Protein AF-A0A4Y2PYP2-F1 (afdb_monomer_lite)

Organism: Araneus ventricosus (NCBI:txid182803)

Sequence (132 aa):
ENVGSQVVDGVLEDIRFGLEINHPKYNQRRIAMVRYLGELYNYRMVESTVIFRVLYMFILYGVNYDGTYSELDPPDSLFRIRLVTTLLDACGQYFNSGSSKRKLDYFLIFFQVRLGHTYVLYDETITNIWCN

Secondary structure (DSSP, 8-state):
--HHHHHHHHHHHHHHHHHHH--GGGHHHHHHHHHHHHHHHHTTSS-HHHHHHHHHHHHHTT--TTSPPBTTB-TT-THHHHHHHHHHHHHGGG-SSHHHHHHHHHHHHHHHHHHHHHHTTS-TTTHHHH--

Radius of gyration: 15.08 Å; chains: 1; bounding box: 36×40×34 Å

pLDDT: mean 83.86, std 17.18, range [30.83, 98.44]

Foldseek 3Di:
DPVLVVVLVVLVVVLLVCLVVVDPVCLVVNLVSLLVNLVCVVVVSDDLVVLLVSLVCLLPPQDDPVLDDGPSHHLPDCSSVSSNVSSCVSHVVVQPDDPSVVSVVVSVVVVVVSCCSSPVPDDDPVVVVPPD

InterPro domains:
  IPR003890 MIF4G-like, type 3 [PF02854] (2-112)
  IPR016024 Armadillo-type fold [SSF48371] (3-115)
  IPR039762 Nonsense-mediated mRNA decay protein Nmd2/UPF2 [PTHR12839] (2-112)

Structure (mmCIF, N/CA/C/O backbone):
data_AF-A0A4Y2PYP2-F1
#
_entry.id   AF-A0A4Y2PYP2-F1
#
loop_
_atom_site.group_PDB
_atom_site.id
_atom_site.type_symbol
_atom_site.label_atom_id
_atom_site.label_alt_id
_atom_site.label_comp_id
_atom_site.label_asym_id
_atom_site.label_entity_id
_atom_site.label_seq_id
_atom_site.pdbx_PDB_ins_code
_atom_site.Cartn_x
_atom_site.Cartn_y
_atom_site.Cartn_z
_atom_site.occupancy
_atom_site.B_iso_or_equiv
_atom_site.auth_seq_id
_atom_site.auth_comp_id
_atom_site.auth_asym_id
_atom_site.auth_atom_id
_atom_site.pdbx_PDB_model_num
ATOM 1 N N . GLU A 1 1 ? -9.651 -22.267 16.701 1.00 50.69 1 GLU A N 1
ATOM 2 C CA . GLU A 1 1 ? -8.927 -21.972 15.445 1.00 50.69 1 GLU A CA 1
ATOM 3 C C . GLU A 1 1 ? -8.931 -20.472 15.196 1.00 50.69 1 GLU A C 1
ATOM 5 O O . GLU A 1 1 ? -9.998 -19.873 15.233 1.00 50.69 1 GLU A O 1
ATOM 10 N N . ASN A 1 2 ? -7.761 -19.860 14.993 1.00 77.38 2 ASN A N 1
ATOM 11 C CA . ASN A 1 2 ? -7.635 -18.427 14.692 1.00 77.38 2 ASN A CA 1
ATOM 12 C C . ASN A 1 2 ? -7.745 -18.189 13.178 1.00 77.38 2 ASN A C 1
ATOM 14 O O . ASN A 1 2 ? -6.774 -17.837 12.514 1.00 77.38 2 ASN A O 1
ATOM 18 N N . VAL A 1 3 ? -8.948 -18.381 12.633 1.00 85.88 3 VAL A N 1
ATOM 19 C CA . VAL A 1 3 ? -9.227 -18.209 11.194 1.00 85.88 3 VAL A CA 1
ATOM 20 C C . VAL A 1 3 ? -8.830 -16.805 10.710 1.00 85.88 3 VAL A C 1
ATOM 22 O O . VAL A 1 3 ? -8.284 -16.652 9.623 1.00 85.88 3 VAL A O 1
ATOM 25 N N . GLY A 1 4 ? -9.034 -15.774 11.540 1.00 86.00 4 GLY A N 1
ATOM 26 C CA . GLY A 1 4 ? -8.711 -14.388 11.191 1.00 86.00 4 GLY A CA 1
ATOM 27 C C . GLY A 1 4 ? -7.223 -14.134 10.936 1.00 86.00 4 GLY A C 1
ATOM 28 O O . GLY A 1 4 ? -6.886 -13.480 9.953 1.00 86.00 4 GLY A O 1
ATOM 29 N N . SER A 1 5 ? -6.328 -14.675 11.770 1.00 89.19 5 SER A N 1
ATOM 30 C CA . SER A 1 5 ? -4.884 -14.489 11.566 1.00 89.19 5 SER A CA 1
ATOM 31 C C . SER A 1 5 ? -4.395 -15.247 10.334 1.00 89.19 5 SER A C 1
ATOM 33 O O . SER A 1 5 ? -3.632 -14.697 9.551 1.00 89.19 5 SER A O 1
ATOM 35 N N . GLN A 1 6 ? -4.910 -16.459 10.103 1.00 93.69 6 GLN A N 1
ATOM 36 C CA . GLN A 1 6 ? -4.563 -17.266 8.928 1.00 93.69 6 GLN A CA 1
ATOM 37 C C . GLN A 1 6 ? -4.947 -16.576 7.614 1.00 93.69 6 GLN A C 1
ATOM 39 O O . GLN A 1 6 ? -4.187 -16.620 6.651 1.00 93.69 6 GLN A O 1
ATOM 44 N N . VAL A 1 7 ? -6.107 -15.910 7.573 1.00 94.75 7 VAL A N 1
ATOM 45 C CA . VAL A 1 7 ? -6.530 -15.138 6.395 1.00 94.75 7 VAL A CA 1
ATOM 46 C C . VAL A 1 7 ? -5.599 -13.951 6.155 1.00 94.75 7 VAL A C 1
ATOM 48 O O . VAL A 1 7 ? -5.180 -13.733 5.021 1.00 94.75 7 VAL A O 1
ATOM 51 N N . VAL A 1 8 ? -5.250 -13.195 7.202 1.00 95.81 8 VAL A N 1
ATOM 52 C CA . VAL A 1 8 ? -4.327 -12.054 7.082 1.00 95.81 8 VAL A CA 1
ATOM 53 C C . VAL A 1 8 ? -2.960 -12.511 6.574 1.00 95.81 8 VAL A C 1
ATOM 55 O O . VAL A 1 8 ? -2.437 -11.916 5.631 1.00 95.81 8 VAL A O 1
ATOM 58 N N . ASP A 1 9 ? -2.408 -13.574 7.158 1.00 95.81 9 ASP A N 1
ATOM 59 C CA . ASP A 1 9 ? -1.110 -14.119 6.760 1.00 95.81 9 ASP A CA 1
ATOM 60 C C . ASP A 1 9 ? -1.131 -14.585 5.298 1.00 95.81 9 ASP A C 1
ATOM 62 O O . ASP A 1 9 ? -0.257 -14.197 4.522 1.00 95.81 9 ASP A O 1
ATOM 66 N N . GLY A 1 10 ? -2.182 -15.304 4.887 1.00 97.00 10 GLY A N 1
ATOM 67 C CA . GLY A 1 10 ? -2.349 -15.756 3.505 1.00 97.00 10 GLY A CA 1
ATOM 68 C C . GLY A 1 10 ? -2.462 -14.608 2.498 1.00 97.00 10 GLY A C 1
ATOM 69 O O . GLY A 1 10 ? -1.858 -14.664 1.430 1.00 97.00 10 GLY A O 1
ATOM 70 N N . VAL A 1 11 ? -3.175 -13.525 2.832 1.00 97.38 11 VAL A N 1
ATOM 71 C CA . VAL A 1 11 ? -3.261 -12.335 1.962 1.00 97.38 11 VAL A CA 1
ATOM 72 C C . VAL A 1 11 ? -1.900 -11.655 1.819 1.00 97.38 11 VAL A C 1
ATOM 74 O O . VAL A 1 11 ? -1.518 -11.260 0.716 1.00 97.38 11 VAL A O 1
ATOM 77 N N . LEU A 1 12 ? -1.153 -11.507 2.915 1.00 97.38 12 LEU A N 1
ATOM 78 C CA . LEU A 1 12 ? 0.176 -10.893 2.882 1.00 97.38 12 LEU A CA 1
ATOM 79 C C . LEU A 1 12 ? 1.177 -11.736 2.080 1.00 97.38 12 LEU A C 1
ATOM 81 O O . LEU A 1 12 ? 1.991 -11.173 1.342 1.00 97.38 12 LEU A O 1
ATOM 85 N N . GLU A 1 13 ? 1.094 -13.061 2.194 1.00 96.88 13 GLU A N 1
ATOM 86 C CA . GLU A 1 13 ? 1.893 -14.001 1.409 1.00 96.88 13 GLU A CA 1
ATOM 87 C C . GLU A 1 13 ? 1.553 -13.918 -0.085 1.00 96.88 13 GLU A C 1
ATOM 89 O O . GLU A 1 13 ? 2.455 -13.714 -0.899 1.00 96.88 13 GLU A O 1
ATOM 94 N N . ASP A 1 14 ? 0.266 -13.942 -0.449 1.00 96.50 14 ASP A N 1
ATOM 95 C CA . ASP A 1 14 ? -0.198 -13.807 -1.838 1.00 96.50 14 ASP A CA 1
ATOM 96 C C . ASP A 1 14 ? 0.261 -12.484 -2.473 1.00 96.50 14 ASP A C 1
ATOM 98 O O . ASP A 1 14 ? 0.637 -12.437 -3.650 1.00 96.50 14 ASP A O 1
ATOM 102 N N . ILE A 1 15 ? 0.262 -11.390 -1.703 1.00 97.06 15 ILE A N 1
ATOM 103 C CA . ILE A 1 15 ? 0.770 -10.094 -2.165 1.00 97.06 15 ILE A CA 1
ATOM 104 C C . ILE A 1 15 ? 2.275 -10.176 -2.443 1.00 97.06 15 ILE A C 1
ATOM 106 O O . ILE A 1 15 ? 2.721 -9.712 -3.497 1.00 97.06 15 ILE A O 1
ATOM 110 N N . ARG A 1 16 ? 3.059 -10.763 -1.530 1.00 95.19 16 ARG A N 1
ATOM 111 C CA . ARG A 1 16 ? 4.515 -10.903 -1.689 1.00 95.19 16 ARG A CA 1
ATOM 112 C C . ARG A 1 16 ? 4.856 -11.780 -2.891 1.00 95.19 16 ARG A C 1
ATOM 114 O O . ARG A 1 16 ? 5.629 -11.363 -3.750 1.00 95.19 16 ARG A O 1
ATOM 121 N N . PHE A 1 17 ? 4.199 -12.928 -3.007 1.00 93.75 17 PHE A N 1
ATOM 122 C CA . PHE A 1 17 ? 4.349 -13.844 -4.132 1.00 93.75 17 PHE A CA 1
ATOM 123 C C . PHE A 1 17 ? 3.935 -13.199 -5.465 1.00 93.75 17 PHE A C 1
ATOM 125 O O . PHE A 1 17 ? 4.580 -13.371 -6.501 1.00 93.75 17 PHE A O 1
ATOM 132 N N . GLY A 1 18 ? 2.894 -12.363 -5.447 1.00 92.44 18 GLY A N 1
ATOM 133 C CA . GLY A 1 18 ? 2.481 -11.578 -6.605 1.00 92.44 18 GLY A CA 1
ATOM 134 C C . GLY A 1 18 ? 3.544 -10.585 -7.093 1.00 92.44 18 GLY A C 1
ATOM 135 O O . GLY A 1 18 ? 3.599 -10.303 -8.292 1.00 92.44 18 GLY A O 1
ATOM 136 N N . LEU A 1 19 ? 4.382 -10.045 -6.200 1.00 91.62 19 LEU A N 1
ATOM 137 C CA . LEU A 1 19 ? 5.521 -9.192 -6.570 1.00 91.62 19 LEU A CA 1
ATOM 138 C C . LEU A 1 19 ? 6.689 -9.996 -7.153 1.00 91.62 19 LEU A C 1
ATOM 140 O O . LEU A 1 19 ? 7.384 -9.471 -8.015 1.00 91.62 19 LEU A O 1
ATOM 144 N N . GLU A 1 20 ? 6.869 -11.246 -6.725 1.00 90.69 20 GLU A N 1
ATOM 145 C CA . GLU A 1 20 ? 7.917 -12.154 -7.212 1.00 90.69 20 GLU A CA 1
ATOM 146 C C . GLU A 1 20 ? 7.652 -12.633 -8.640 1.00 90.69 20 GLU A C 1
ATOM 148 O O . GLU A 1 20 ? 8.535 -12.562 -9.488 1.00 90.69 20 GLU A O 1
ATOM 153 N N . ILE A 1 21 ? 6.425 -13.076 -8.934 1.00 89.00 21 ILE A N 1
ATOM 154 C CA . ILE A 1 21 ? 6.064 -13.536 -10.284 1.00 89.00 21 ILE A CA 1
ATOM 155 C C . ILE A 1 21 ? 5.978 -12.365 -11.270 1.00 89.00 21 ILE A C 1
ATOM 157 O O . ILE A 1 21 ? 6.360 -12.497 -12.429 1.00 89.00 21 ILE A O 1
ATOM 161 N N . ASN A 1 22 ? 5.374 -11.253 -10.837 1.00 84.50 22 ASN A N 1
ATOM 162 C CA . ASN A 1 22 ? 5.155 -10.031 -11.617 1.00 84.50 22 ASN A CA 1
ATOM 163 C C . ASN A 1 22 ? 4.619 -10.221 -13.059 1.00 84.50 22 ASN A C 1
ATOM 165 O O . ASN A 1 22 ? 4.892 -9.423 -13.951 1.00 84.50 22 ASN A O 1
ATOM 169 N N . HIS A 1 23 ? 3.817 -11.261 -13.301 1.00 87.75 23 HIS A N 1
ATOM 170 C CA . HIS A 1 23 ? 3.331 -11.594 -14.641 1.00 87.75 23 HIS A CA 1
ATOM 171 C C . HIS A 1 23 ? 1.958 -10.947 -14.930 1.00 87.75 23 HIS A C 1
ATOM 173 O O . HIS A 1 23 ? 1.031 -11.123 -14.126 1.00 87.75 23 HIS A O 1
ATOM 179 N N . PRO A 1 24 ? 1.745 -10.293 -16.096 1.00 87.94 24 PRO A N 1
ATOM 180 C CA . PRO A 1 24 ? 0.519 -9.541 -16.397 1.00 87.94 24 PRO A CA 1
ATOM 181 C C . PRO A 1 24 ? -0.790 -10.327 -16.257 1.00 87.94 24 PRO A C 1
ATOM 183 O O . PRO A 1 24 ? -1.801 -9.783 -15.815 1.00 87.94 24 PRO A O 1
ATOM 186 N N . LYS A 1 25 ? -0.760 -11.633 -16.559 1.00 92.69 25 LYS A N 1
ATOM 187 C CA . LYS A 1 25 ? -1.881 -12.575 -16.356 1.00 92.69 25 LYS A CA 1
ATOM 188 C C . LYS A 1 25 ? -2.492 -12.506 -14.947 1.00 92.69 25 LYS A C 1
ATOM 190 O O . LYS A 1 25 ? -3.689 -12.723 -14.796 1.00 92.69 25 LYS A O 1
ATOM 195 N N . TYR A 1 26 ? -1.695 -12.204 -13.922 1.00 92.69 26 TYR A N 1
ATOM 196 C CA . TYR A 1 26 ? -2.141 -12.179 -12.526 1.00 92.69 26 TYR A CA 1
ATOM 197 C C . TYR A 1 26 ? -2.457 -10.773 -12.008 1.00 92.69 26 TYR A C 1
ATOM 199 O O . TYR A 1 26 ? -2.798 -10.619 -10.836 1.00 92.69 26 TYR A O 1
ATOM 207 N N . ASN A 1 27 ? -2.393 -9.740 -12.853 1.00 92.88 27 ASN A N 1
ATOM 208 C CA . ASN A 1 27 ? -2.577 -8.354 -12.424 1.00 92.88 27 ASN A CA 1
ATOM 209 C C . ASN A 1 27 ? -3.939 -8.106 -11.766 1.00 92.88 27 ASN A C 1
ATOM 211 O O . ASN A 1 27 ? -3.997 -7.428 -10.745 1.00 92.88 27 ASN A O 1
ATOM 215 N N . GLN A 1 28 ? -5.020 -8.696 -12.287 1.00 94.06 28 GLN A N 1
ATOM 216 C CA . GLN A 1 28 ? -6.345 -8.583 -11.665 1.00 94.06 28 GLN A CA 1
ATOM 217 C C . GLN A 1 28 ? -6.375 -9.195 -10.261 1.00 94.06 28 GLN A C 1
ATOM 219 O O . GLN A 1 28 ? -6.858 -8.557 -9.330 1.00 94.06 28 GLN A O 1
ATOM 224 N N . ARG A 1 29 ? -5.798 -10.393 -10.088 1.00 95.56 29 ARG A N 1
ATOM 225 C CA . ARG A 1 29 ? -5.710 -11.054 -8.778 1.00 95.56 29 ARG A CA 1
ATOM 226 C C . ARG A 1 29 ? -4.889 -10.222 -7.795 1.00 95.56 29 ARG A C 1
ATOM 228 O O . ARG A 1 29 ? -5.317 -10.042 -6.664 1.00 95.56 29 ARG A O 1
ATOM 235 N N . ARG A 1 30 ? -3.746 -9.680 -8.226 1.00 95.94 30 ARG A N 1
ATOM 236 C CA . ARG A 1 30 ? -2.885 -8.827 -7.389 1.00 95.94 30 ARG A CA 1
ATOM 237 C C . ARG A 1 30 ? -3.636 -7.584 -6.914 1.00 95.94 30 ARG A C 1
ATOM 239 O O . ARG A 1 30 ? -3.660 -7.315 -5.722 1.00 95.94 30 ARG A O 1
ATOM 246 N N . ILE A 1 31 ? -4.309 -6.880 -7.825 1.00 97.00 31 ILE A N 1
ATOM 247 C CA . ILE A 1 31 ? -5.140 -5.713 -7.487 1.00 97.00 31 ILE A CA 1
ATOM 248 C C . ILE A 1 31 ? -6.255 -6.099 -6.507 1.00 97.00 31 ILE A C 1
ATOM 250 O O . ILE A 1 31 ? -6.463 -5.395 -5.522 1.00 97.00 31 ILE A O 1
ATOM 254 N N . ALA A 1 32 ? -6.927 -7.232 -6.729 1.00 97.31 32 ALA A N 1
ATOM 255 C CA . ALA A 1 32 ? -7.971 -7.721 -5.833 1.00 97.31 32 ALA A CA 1
ATOM 256 C C . ALA A 1 32 ? -7.438 -8.025 -4.423 1.00 97.31 32 ALA A C 1
ATOM 258 O O . ALA A 1 32 ? -8.051 -7.599 -3.449 1.00 97.31 32 ALA A O 1
ATOM 259 N N . MET A 1 33 ? -6.281 -8.686 -4.301 1.00 97.75 33 MET A N 1
ATOM 260 C CA . MET A 1 33 ? -5.663 -8.985 -3.000 1.00 97.75 33 MET A CA 1
ATOM 261 C C . MET A 1 33 ? -5.229 -7.721 -2.260 1.00 97.75 33 MET A C 1
ATOM 263 O O . MET A 1 33 ? -5.437 -7.605 -1.055 1.00 97.75 33 MET A O 1
ATOM 267 N N . VAL A 1 34 ? -4.686 -6.736 -2.978 1.00 98.12 34 VAL A N 1
ATOM 268 C CA . VAL A 1 34 ? -4.318 -5.447 -2.381 1.00 98.12 34 VAL A CA 1
ATOM 269 C C . VAL A 1 34 ? -5.547 -4.672 -1.915 1.00 98.12 34 VAL A C 1
ATOM 271 O O . VAL A 1 34 ? -5.549 -4.161 -0.797 1.00 98.12 34 VAL A O 1
ATOM 274 N N . ARG A 1 35 ? -6.617 -4.621 -2.717 1.00 97.94 35 ARG A N 1
ATOM 275 C CA . ARG A 1 35 ? -7.875 -3.995 -2.288 1.00 97.94 35 ARG A CA 1
ATOM 276 C C . ARG A 1 35 ? -8.459 -4.718 -1.074 1.00 97.94 35 ARG A C 1
ATOM 278 O O . ARG A 1 35 ? -8.885 -4.062 -0.131 1.00 97.94 35 ARG A O 1
ATOM 285 N N . TYR A 1 36 ? -8.407 -6.050 -1.063 1.00 98.12 36 TYR A N 1
ATOM 286 C CA . TYR A 1 36 ? -8.880 -6.852 0.061 1.00 98.12 36 TYR A CA 1
ATOM 287 C C . TYR A 1 36 ? -8.102 -6.569 1.352 1.00 98.12 36 TYR A C 1
ATOM 289 O O . TYR A 1 36 ? -8.719 -6.411 2.400 1.00 98.12 36 TYR A O 1
ATOM 297 N N . LEU A 1 37 ? -6.776 -6.400 1.288 1.00 98.44 37 LEU A N 1
ATOM 298 C CA . LEU A 1 37 ? -5.979 -5.957 2.438 1.00 98.44 37 LEU A CA 1
ATOM 299 C C . LEU A 1 37 ? -6.443 -4.592 2.980 1.00 98.44 37 LEU A C 1
ATOM 301 O O . LEU A 1 37 ? -6.509 -4.409 4.196 1.00 98.44 37 LEU A O 1
ATOM 305 N N . GLY A 1 38 ? -6.777 -3.648 2.096 1.00 97.81 38 GLY A N 1
ATOM 306 C CA . GLY A 1 38 ? -7.348 -2.356 2.488 1.00 97.81 38 GLY A CA 1
ATOM 307 C C . GLY A 1 38 ? -8.676 -2.511 3.233 1.00 97.81 38 GLY A C 1
ATOM 308 O 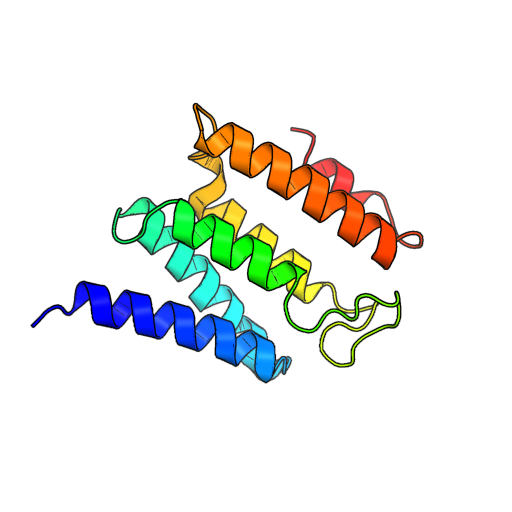O . GLY A 1 38 ? -8.865 -1.913 4.290 1.00 97.81 38 GLY A O 1
ATOM 309 N N . GLU A 1 39 ? -9.557 -3.391 2.755 1.00 97.81 39 GLU A N 1
ATOM 310 C CA . GLU A 1 39 ? -10.803 -3.699 3.462 1.00 97.81 39 GLU A CA 1
ATOM 311 C C . GLU A 1 39 ? -10.543 -4.361 4.822 1.00 97.81 39 GLU A C 1
ATOM 313 O O . GLU A 1 39 ? -11.144 -3.968 5.819 1.00 97.81 39 GLU A O 1
ATOM 318 N N . LEU A 1 40 ? -9.598 -5.303 4.922 1.00 97.50 40 LEU A N 1
ATOM 319 C CA . LEU A 1 40 ? -9.224 -5.903 6.210 1.00 97.50 40 LEU A CA 1
ATOM 320 C C . LEU A 1 40 ? -8.798 -4.838 7.235 1.00 97.50 40 LEU A C 1
ATOM 322 O O . LEU A 1 40 ? -9.099 -4.979 8.421 1.00 97.50 40 LEU A O 1
ATOM 326 N N . TYR A 1 41 ? -8.154 -3.751 6.801 1.00 97.25 41 TYR A N 1
ATOM 327 C CA . TYR A 1 41 ? -7.859 -2.616 7.678 1.00 97.25 41 TYR A CA 1
ATOM 328 C C . TYR A 1 41 ? -9.128 -1.863 8.094 1.00 97.25 41 TYR A C 1
ATOM 330 O O . TYR A 1 41 ? -9.316 -1.599 9.283 1.00 97.25 41 TYR A O 1
ATOM 338 N N . ASN A 1 42 ? -10.028 -1.575 7.149 1.00 96.19 42 ASN A N 1
ATOM 339 C CA . ASN A 1 42 ? -11.292 -0.877 7.413 1.00 96.19 42 ASN A CA 1
ATOM 340 C C . ASN A 1 42 ? -12.153 -1.627 8.447 1.00 96.19 42 ASN A C 1
ATOM 342 O O . ASN A 1 42 ? -12.754 -1.015 9.332 1.00 96.19 42 ASN A O 1
ATOM 346 N N . TYR A 1 43 ? -12.138 -2.962 8.395 1.00 96.19 43 TYR A N 1
ATOM 347 C CA . TYR A 1 43 ? -12.815 -3.844 9.352 1.00 96.19 43 TYR A CA 1
ATOM 348 C C . TYR A 1 43 ? -11.977 -4.184 10.599 1.00 96.19 43 TYR A C 1
ATOM 350 O O . TYR A 1 43 ? -12.368 -5.049 11.381 1.00 96.19 43 TYR A O 1
ATOM 358 N N . ARG A 1 44 ? -10.856 -3.485 10.834 1.00 95.00 44 ARG A N 1
ATOM 359 C CA . ARG A 1 44 ? -9.981 -3.615 12.019 1.00 95.00 44 ARG A CA 1
ATOM 360 C C . ARG A 1 44 ? -9.345 -4.997 12.209 1.00 95.00 44 ARG A C 1
ATOM 362 O O . ARG A 1 44 ? -8.948 -5.344 13.318 1.00 95.00 44 ARG A O 1
ATOM 369 N N . MET A 1 45 ? -9.215 -5.768 11.133 1.00 95.38 45 MET A N 1
ATOM 370 C CA . MET A 1 45 ? -8.523 -7.061 11.134 1.00 95.38 45 MET A CA 1
ATOM 371 C C . MET A 1 45 ? -7.000 -6.902 11.049 1.00 95.38 45 MET A C 1
ATOM 373 O O . MET A 1 45 ? -6.267 -7.812 11.426 1.00 95.38 45 MET A O 1
ATOM 377 N N . VAL A 1 46 ? -6.517 -5.752 10.564 1.00 96.38 46 VAL A N 1
ATOM 378 C CA . VAL A 1 46 ? -5.088 -5.409 10.515 1.00 96.38 46 VAL A CA 1
ATOM 379 C C . VAL A 1 46 ? -4.833 -3.995 11.028 1.00 96.38 46 VAL A C 1
ATOM 381 O O . VAL A 1 46 ? -5.670 -3.101 10.909 1.00 96.38 46 VAL A O 1
ATOM 384 N N . GLU A 1 47 ? -3.644 -3.777 11.580 1.00 95.75 47 GLU A N 1
ATOM 385 C CA . GLU A 1 47 ? -3.202 -2.466 12.048 1.00 95.75 47 GLU A CA 1
ATOM 386 C C . GLU A 1 47 ? -2.628 -1.603 10.915 1.00 95.75 47 GLU A C 1
ATOM 388 O O . GLU A 1 47 ? -2.116 -2.099 9.909 1.00 95.75 47 GLU A O 1
ATOM 393 N N . SER A 1 48 ? -2.6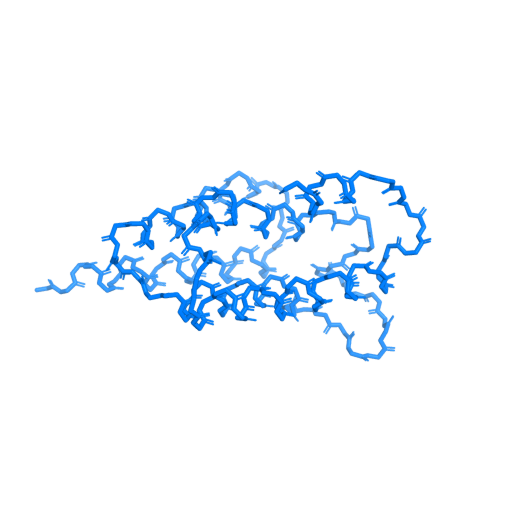04 -0.281 11.121 1.00 94.94 48 SER A N 1
ATOM 394 C CA . SER A 1 48 ? -1.999 0.662 10.164 1.00 94.94 48 SER A CA 1
ATOM 395 C C . SER A 1 48 ? -0.514 0.380 9.901 1.00 94.94 48 SER A C 1
ATOM 397 O O . SER A 1 48 ? -0.013 0.644 8.811 1.00 94.94 48 SER A O 1
ATOM 399 N N . THR A 1 49 ? 0.199 -0.194 10.875 1.00 95.81 49 THR A N 1
ATOM 400 C CA . THR A 1 49 ? 1.602 -0.619 10.747 1.00 95.81 49 THR A CA 1
ATOM 401 C C . THR A 1 49 ? 1.801 -1.615 9.602 1.00 95.81 49 THR A C 1
ATOM 403 O O . THR A 1 49 ? 2.773 -1.492 8.855 1.00 95.81 49 THR A O 1
ATOM 406 N N . VAL A 1 50 ? 0.860 -2.544 9.410 1.00 97.19 50 VAL A N 1
ATOM 407 C CA . VAL A 1 50 ? 0.884 -3.538 8.329 1.00 97.19 50 VAL A CA 1
ATOM 408 C C . VAL A 1 50 ? 0.673 -2.865 6.976 1.00 97.19 50 VAL A C 1
ATOM 410 O O . VAL A 1 50 ? 1.415 -3.151 6.038 1.00 97.19 50 VAL A O 1
ATOM 413 N N . ILE A 1 51 ? -0.269 -1.922 6.890 1.00 97.50 51 ILE A N 1
ATOM 414 C CA . ILE A 1 51 ? -0.547 -1.170 5.658 1.00 97.50 51 ILE A CA 1
ATOM 415 C C . ILE A 1 51 ? 0.686 -0.395 5.204 1.00 97.50 51 ILE A C 1
ATOM 417 O O . ILE A 1 51 ? 1.123 -0.555 4.066 1.00 97.50 51 ILE A O 1
ATOM 421 N N . PHE A 1 52 ? 1.313 0.373 6.101 1.00 96.62 52 PHE A N 1
ATOM 422 C CA . PHE A 1 52 ? 2.538 1.098 5.761 1.00 96.62 52 PHE A CA 1
ATOM 423 C C . PHE A 1 52 ? 3.675 0.153 5.365 1.00 96.62 52 PHE A C 1
ATOM 425 O O . PHE A 1 52 ? 4.364 0.418 4.384 1.00 96.62 52 PHE A O 1
ATOM 432 N N . ARG A 1 53 ? 3.846 -0.984 6.054 1.00 97.06 53 ARG A N 1
ATOM 433 C CA . ARG A 1 53 ? 4.849 -1.991 5.672 1.00 97.06 53 ARG A CA 1
ATOM 434 C C . ARG A 1 53 ? 4.640 -2.489 4.239 1.00 97.06 53 ARG A C 1
ATOM 436 O O . ARG A 1 53 ? 5.608 -2.600 3.492 1.00 97.06 53 ARG A O 1
ATOM 443 N N . VAL A 1 54 ? 3.395 -2.762 3.848 1.00 97.50 54 VAL A N 1
ATOM 444 C CA . VAL A 1 54 ? 3.050 -3.230 2.496 1.00 97.50 54 VAL A CA 1
ATOM 445 C C . VAL A 1 54 ? 3.215 -2.120 1.451 1.00 97.50 54 VAL A C 1
ATOM 447 O O . VAL A 1 54 ? 3.771 -2.376 0.385 1.00 97.50 54 VAL A O 1
ATOM 450 N N . LEU A 1 55 ? 2.837 -0.879 1.770 1.00 96.06 55 LEU A N 1
ATOM 451 C CA . LEU A 1 55 ? 3.081 0.289 0.914 1.00 96.06 55 LEU A CA 1
ATOM 452 C C . LEU A 1 55 ? 4.576 0.469 0.609 1.00 96.06 55 LEU A C 1
ATOM 454 O O . LEU A 1 55 ? 4.961 0.599 -0.552 1.00 96.06 55 LEU A O 1
ATOM 458 N N . TYR A 1 56 ? 5.433 0.405 1.632 1.00 94.88 56 TYR A N 1
ATOM 459 C CA . TYR A 1 56 ? 6.884 0.442 1.440 1.00 94.88 56 TYR A CA 1
ATOM 460 C C . TYR A 1 56 ? 7.392 -0.772 0.654 1.00 94.88 56 TYR A C 1
ATOM 462 O O . TYR A 1 56 ? 8.251 -0.613 -0.212 1.00 94.88 56 TYR A O 1
ATOM 470 N N . MET A 1 57 ? 6.840 -1.967 0.890 1.00 94.50 57 MET A N 1
ATOM 471 C CA . MET A 1 57 ? 7.194 -3.175 0.140 1.00 94.50 57 MET A CA 1
ATOM 472 C C . MET A 1 57 ? 6.926 -3.015 -1.362 1.00 94.50 57 MET A C 1
ATOM 474 O O . MET A 1 57 ? 7.796 -3.363 -2.156 1.00 94.50 57 MET A O 1
ATOM 478 N N . PHE A 1 58 ? 5.801 -2.425 -1.779 1.00 93.25 58 PHE A N 1
ATOM 479 C CA . PHE A 1 58 ? 5.535 -2.182 -3.206 1.00 93.25 58 PHE A CA 1
ATOM 480 C C . PHE A 1 58 ? 6.613 -1.344 -3.892 1.00 93.25 58 PHE A C 1
ATOM 482 O O . PHE A 1 58 ? 6.864 -1.547 -5.076 1.00 93.25 58 PHE A O 1
ATOM 489 N N . ILE A 1 59 ? 7.262 -0.448 -3.153 1.00 89.00 59 ILE A N 1
ATOM 490 C CA . ILE A 1 59 ? 8.194 0.555 -3.680 1.00 89.00 59 ILE A CA 1
ATOM 491 C C . ILE A 1 59 ? 9.663 0.178 -3.468 1.00 89.00 59 ILE A C 1
ATOM 493 O O . ILE A 1 59 ? 10.548 0.761 -4.087 1.00 89.00 59 ILE A O 1
ATOM 497 N N . LEU A 1 60 ? 9.950 -0.771 -2.579 1.00 89.00 60 LEU A N 1
ATOM 498 C CA . LEU A 1 60 ? 11.310 -1.228 -2.277 1.00 89.00 60 LEU A CA 1
ATOM 499 C C . LEU A 1 60 ? 11.606 -2.629 -2.816 1.00 89.00 60 LEU A C 1
ATOM 501 O O . LEU A 1 60 ? 12.770 -2.971 -3.010 1.00 89.00 60 LEU A O 1
ATOM 505 N N . TYR A 1 61 ? 10.584 -3.456 -3.039 1.00 89.50 61 TYR A N 1
ATOM 506 C CA . TYR A 1 61 ? 10.796 -4.850 -3.410 1.00 89.50 61 TYR A CA 1
ATOM 507 C C . TYR A 1 61 ? 11.392 -4.976 -4.812 1.00 89.50 61 TYR A C 1
ATOM 509 O O . TYR A 1 61 ? 10.746 -4.593 -5.791 1.00 89.50 61 TYR A O 1
ATOM 517 N N . GLY A 1 62 ? 12.580 -5.576 -4.893 1.00 81.06 62 GLY A N 1
ATOM 518 C CA . GLY A 1 62 ? 13.283 -5.829 -6.148 1.00 81.06 62 GLY A CA 1
ATOM 519 C C . GLY A 1 62 ? 13.943 -4.595 -6.760 1.00 81.06 62 GLY A C 1
ATOM 520 O O . GLY A 1 62 ? 14.306 -4.663 -7.923 1.00 81.06 62 GLY A O 1
ATOM 521 N N . VAL A 1 63 ? 14.086 -3.485 -6.027 1.00 82.31 63 VAL A N 1
ATOM 522 C CA . VAL A 1 63 ? 14.773 -2.276 -6.513 1.00 82.31 63 VAL A CA 1
ATOM 523 C C . VAL A 1 63 ? 16.278 -2.391 -6.264 1.00 82.31 63 VAL A C 1
ATOM 525 O O . VAL A 1 63 ? 16.690 -2.712 -5.147 1.00 82.31 63 VAL A O 1
ATOM 528 N N . ASN A 1 64 ? 17.093 -2.081 -7.275 1.00 78.75 64 ASN A N 1
ATOM 529 C CA . ASN A 1 64 ? 18.542 -1.983 -7.112 1.00 78.75 64 ASN A CA 1
ATOM 530 C C . ASN A 1 64 ? 18.916 -0.601 -6.550 1.00 78.75 64 ASN A C 1
ATOM 532 O O . ASN A 1 64 ? 18.426 0.433 -7.004 1.00 78.75 64 ASN A O 1
ATOM 536 N N . TYR A 1 65 ? 19.784 -0.568 -5.538 1.00 76.75 65 TYR A N 1
ATOM 537 C CA . TYR A 1 65 ? 20.174 0.674 -4.850 1.00 76.75 65 TYR A CA 1
ATOM 538 C C . TYR A 1 65 ? 21.324 1.426 -5.531 1.00 76.75 65 TYR A C 1
ATOM 540 O O . TYR A 1 65 ? 21.645 2.543 -5.136 1.00 76.75 65 TYR A O 1
ATOM 548 N N . ASP A 1 66 ? 21.935 0.823 -6.546 1.00 77.31 66 ASP A N 1
ATOM 549 C CA . ASP A 1 66 ? 22.978 1.417 -7.385 1.00 77.31 66 ASP A CA 1
ATOM 550 C C . ASP A 1 66 ? 22.409 2.320 -8.497 1.00 77.31 66 ASP A C 1
ATOM 552 O O . ASP A 1 66 ? 23.168 2.918 -9.256 1.00 77.31 66 ASP A O 1
ATOM 556 N N . GLY A 1 67 ? 21.079 2.443 -8.581 1.00 66.62 67 GLY A N 1
ATOM 557 C CA . GLY A 1 67 ? 20.386 3.239 -9.594 1.00 66.62 67 GLY A CA 1
ATOM 558 C C . GLY A 1 67 ? 20.171 2.508 -10.918 1.00 66.62 67 GLY A C 1
ATOM 559 O O . GLY A 1 67 ? 19.683 3.119 -11.867 1.00 66.62 67 GLY A O 1
ATOM 560 N N . THR A 1 68 ? 20.506 1.218 -10.997 1.00 73.00 68 THR A N 1
ATOM 561 C CA . THR A 1 68 ? 20.214 0.395 -12.174 1.00 73.00 68 THR A CA 1
ATOM 562 C C . THR A 1 68 ? 18.765 -0.088 -12.172 1.00 73.00 68 THR A C 1
ATOM 564 O O . THR A 1 68 ? 18.134 -0.254 -11.126 1.00 73.00 68 THR A O 1
ATOM 567 N N . TYR A 1 69 ? 18.218 -0.328 -13.363 1.00 70.62 69 TYR A N 1
ATOM 568 C CA . TYR A 1 69 ? 16.889 -0.917 -13.491 1.00 70.62 69 TYR A CA 1
ATOM 569 C C . TYR A 1 69 ? 16.905 -2.393 -13.093 1.00 70.62 69 TYR A C 1
ATOM 571 O O . TYR A 1 69 ? 17.861 -3.118 -13.367 1.00 70.62 69 TYR A O 1
ATOM 579 N N . SER A 1 70 ? 15.814 -2.836 -12.476 1.00 76.44 70 SER A N 1
ATOM 580 C CA . SER A 1 70 ? 15.594 -4.235 -12.129 1.00 76.44 70 SER A CA 1
ATOM 581 C C . SER A 1 70 ? 14.620 -4.873 -13.107 1.00 76.44 70 SER A C 1
ATOM 583 O O . SER A 1 70 ? 13.643 -4.245 -13.510 1.00 76.44 70 SER A O 1
ATOM 585 N N . GLU A 1 71 ? 14.823 -6.148 -13.433 1.00 74.25 71 GLU A N 1
ATOM 586 C CA . GLU A 1 71 ? 13.870 -6.925 -14.240 1.00 74.25 71 GLU A CA 1
ATOM 587 C C . GLU A 1 71 ? 12.471 -6.987 -13.593 1.00 74.25 71 GLU A C 1
ATOM 589 O O . GLU A 1 71 ? 11.461 -7.104 -14.286 1.00 74.25 71 GLU A O 1
ATOM 594 N N . LEU A 1 72 ? 12.393 -6.859 -12.261 1.00 75.94 72 LEU A N 1
ATOM 595 C CA . LEU A 1 72 ? 11.138 -6.860 -11.497 1.00 75.94 72 LEU A CA 1
ATOM 596 C C . LEU A 1 72 ? 10.442 -5.492 -11.438 1.00 75.94 72 LEU A C 1
ATOM 598 O O . LEU A 1 72 ? 9.312 -5.403 -10.939 1.00 75.94 72 LEU A O 1
ATOM 602 N N . ASP A 1 73 ? 11.113 -4.433 -11.887 1.00 73.44 73 ASP A N 1
ATOM 603 C CA . ASP A 1 7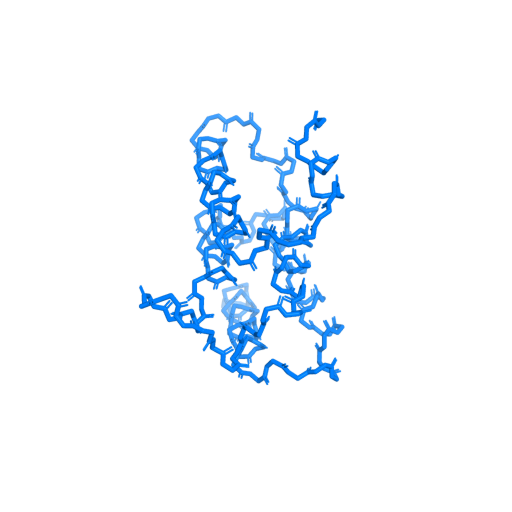3 ? 10.577 -3.074 -11.940 1.00 73.44 73 ASP A CA 1
ATOM 604 C C . ASP A 1 73 ? 11.193 -2.305 -13.123 1.00 73.44 73 ASP A C 1
ATOM 606 O O . ASP A 1 73 ? 12.036 -1.422 -12.935 1.00 73.44 73 ASP A O 1
ATOM 610 N N . PRO A 1 74 ? 10.828 -2.680 -14.365 1.00 72.06 74 PRO A N 1
ATOM 611 C CA . PRO A 1 74 ? 11.296 -1.966 -15.541 1.00 72.06 74 PRO A CA 1
ATOM 612 C C . PRO A 1 74 ? 10.713 -0.542 -15.555 1.00 72.06 74 PRO A C 1
ATOM 614 O O . PRO A 1 74 ? 9.589 -0.342 -15.085 1.00 72.06 74 PRO A O 1
ATOM 617 N N . PRO A 1 75 ? 11.423 0.443 -16.133 1.00 67.81 75 PRO A N 1
ATOM 618 C CA . PRO A 1 75 ? 11.018 1.854 -16.111 1.00 67.81 75 PRO A CA 1
ATOM 619 C C . PRO A 1 75 ? 9.627 2.114 -16.711 1.00 67.81 75 PRO A C 1
ATOM 621 O O . PRO A 1 75 ? 8.933 3.031 -16.284 1.00 67.81 75 PRO A O 1
ATOM 624 N N . ASP A 1 76 ? 9.186 1.271 -17.646 1.00 70.00 76 ASP A N 1
ATOM 625 C CA . ASP A 1 76 ? 7.883 1.398 -18.310 1.00 70.00 76 ASP A CA 1
ATOM 626 C C . ASP A 1 76 ? 6.718 0.795 -17.494 1.00 70.00 76 ASP A C 1
ATOM 628 O O . ASP A 1 76 ? 5.545 0.902 -17.866 1.00 70.00 76 ASP A O 1
ATOM 632 N N . SER A 1 77 ? 7.006 0.121 -16.374 1.00 79.56 77 SER A N 1
ATOM 633 C CA . SER A 1 77 ? 5.995 -0.561 -15.565 1.00 79.56 77 SER A CA 1
ATOM 634 C C . SER A 1 77 ? 5.374 0.363 -14.515 1.00 79.56 77 SER A C 1
ATOM 636 O O . SER A 1 77 ? 5.819 0.458 -13.372 1.00 79.56 77 SER A O 1
ATOM 638 N N . LEU A 1 78 ? 4.197 0.901 -14.836 1.00 82.94 78 LEU A N 1
ATOM 639 C CA . LEU A 1 78 ? 3.356 1.651 -13.889 1.00 82.94 78 LEU A CA 1
ATOM 640 C C . LEU A 1 78 ? 2.629 0.757 -12.862 1.00 82.94 78 LEU A C 1
ATOM 642 O O . LEU A 1 78 ? 1.789 1.224 -12.085 1.00 82.94 78 LEU A O 1
ATOM 646 N N . PHE A 1 79 ? 2.894 -0.554 -12.841 1.00 88.44 79 PHE A N 1
ATOM 647 C CA . PHE A 1 79 ? 2.102 -1.482 -12.035 1.00 88.44 79 PHE A CA 1
ATOM 648 C C . PHE A 1 79 ? 2.295 -1.276 -10.525 1.00 88.44 79 PHE A C 1
ATOM 650 O O . PHE A 1 79 ? 1.328 -1.381 -9.769 1.00 88.44 79 PHE A O 1
ATOM 657 N N . ARG A 1 80 ? 3.504 -0.913 -10.070 1.00 89.75 80 ARG A N 1
ATOM 658 C CA . ARG A 1 80 ? 3.769 -0.607 -8.650 1.00 89.75 80 ARG A CA 1
ATOM 659 C C . ARG A 1 80 ? 2.964 0.602 -8.168 1.00 89.75 80 ARG A C 1
ATOM 661 O O . ARG A 1 80 ? 2.361 0.543 -7.097 1.00 89.75 80 ARG A O 1
ATOM 668 N N . ILE A 1 81 ? 2.873 1.646 -8.997 1.00 89.62 81 ILE A N 1
ATOM 669 C CA . ILE A 1 81 ? 2.031 2.829 -8.747 1.00 89.62 81 ILE A CA 1
ATOM 670 C C . ILE A 1 81 ? 0.571 2.404 -8.606 1.00 89.62 81 ILE A C 1
ATOM 672 O O . ILE A 1 81 ? -0.121 2.829 -7.679 1.00 89.62 81 ILE A O 1
ATOM 676 N N . ARG A 1 82 ? 0.104 1.514 -9.487 1.00 91.56 82 ARG A N 1
ATOM 677 C CA . ARG A 1 82 ? -1.266 1.002 -9.439 1.00 91.56 82 ARG A CA 1
ATOM 678 C C . ARG A 1 82 ? -1.566 0.232 -8.149 1.00 91.56 82 ARG A C 1
ATOM 680 O O . ARG A 1 82 ? -2.659 0.372 -7.613 1.00 91.56 82 ARG A O 1
ATOM 687 N N . LEU A 1 83 ? -0.620 -0.549 -7.621 1.00 94.62 83 LEU A N 1
ATOM 688 C CA . LEU A 1 83 ? -0.792 -1.247 -6.338 1.00 94.62 83 LEU A CA 1
ATOM 689 C C . LEU A 1 83 ? -0.871 -0.267 -5.159 1.00 94.62 83 LEU A C 1
ATOM 691 O O . LEU A 1 83 ? -1.770 -0.387 -4.329 1.00 94.62 83 LEU A O 1
ATOM 695 N N . VAL A 1 84 ? 0.023 0.727 -5.110 1.00 94.69 84 VAL A N 1
ATOM 696 C CA . VAL A 1 84 ? 0.014 1.767 -4.064 1.00 94.69 84 VAL A CA 1
ATOM 697 C C . VAL A 1 84 ? -1.292 2.552 -4.076 1.00 94.69 84 VAL A C 1
ATOM 699 O O . VAL A 1 84 ? -1.949 2.666 -3.043 1.00 94.69 84 VAL A O 1
ATOM 702 N N . THR A 1 85 ? -1.694 3.049 -5.246 1.00 92.31 85 THR A N 1
ATOM 703 C CA . THR A 1 85 ? -2.939 3.814 -5.400 1.00 92.31 85 THR A CA 1
ATOM 704 C C . THR A 1 85 ? -4.166 2.969 -5.073 1.00 92.31 85 THR A C 1
ATOM 706 O O . THR A 1 85 ? -5.049 3.458 -4.386 1.00 92.31 85 THR A O 1
ATOM 709 N N . THR A 1 86 ? -4.195 1.684 -5.446 1.00 95.00 86 THR A N 1
ATOM 710 C CA . THR A 1 86 ? -5.290 0.767 -5.071 1.00 95.00 86 THR A CA 1
ATOM 711 C C . THR A 1 86 ? -5.429 0.624 -3.554 1.00 95.00 86 THR A C 1
ATOM 713 O O . THR A 1 86 ? -6.546 0.608 -3.040 1.00 95.00 86 THR A O 1
ATOM 716 N N . LEU A 1 87 ? -4.314 0.505 -2.826 1.00 96.69 87 LEU A N 1
ATOM 717 C CA . LEU A 1 87 ? -4.352 0.354 -1.371 1.00 96.69 87 LEU A CA 1
ATOM 718 C C . LEU A 1 87 ? -4.797 1.650 -0.683 1.00 96.69 87 LEU A C 1
ATOM 720 O O . LEU A 1 87 ? -5.616 1.619 0.232 1.00 96.69 87 LEU A O 1
ATOM 724 N N . LEU A 1 88 ? -4.288 2.794 -1.143 1.00 94.31 88 LEU A N 1
ATOM 725 C CA . LEU A 1 88 ? -4.654 4.101 -0.596 1.00 94.31 88 LEU A CA 1
ATOM 726 C C . LEU A 1 88 ? -6.075 4.532 -0.969 1.00 94.31 88 LEU A C 1
ATOM 728 O O . LEU A 1 88 ? -6.726 5.175 -0.155 1.00 94.31 88 LEU A O 1
ATOM 732 N N . ASP A 1 89 ? -6.592 4.134 -2.128 1.00 93.81 89 ASP A N 1
ATOM 733 C CA . ASP A 1 89 ? -8.009 4.302 -2.472 1.00 93.81 89 ASP A CA 1
ATOM 734 C C . ASP A 1 89 ? -8.910 3.535 -1.488 1.00 93.81 89 ASP A C 1
ATOM 736 O O . ASP A 1 89 ? -9.913 4.057 -1.009 1.00 93.81 89 ASP A O 1
ATOM 740 N N . ALA A 1 90 ? -8.514 2.314 -1.110 1.00 94.56 90 ALA A N 1
ATOM 741 C CA . ALA A 1 90 ? -9.299 1.475 -0.207 1.00 94.56 90 ALA A CA 1
ATOM 742 C C . ALA A 1 90 ? -9.300 1.967 1.254 1.00 94.56 90 ALA A C 1
ATOM 744 O O . ALA A 1 90 ? -10.345 1.942 1.907 1.00 94.56 90 ALA A O 1
ATOM 745 N N . CYS A 1 91 ? -8.150 2.396 1.791 1.00 95.25 91 CYS A N 1
ATOM 746 C CA . CYS A 1 91 ? -8.026 2.725 3.219 1.00 95.25 91 CYS A CA 1
ATOM 747 C C . CYS A 1 91 ? -7.328 4.057 3.547 1.00 95.25 91 CYS A C 1
ATOM 749 O O . CYS A 1 91 ? -7.209 4.421 4.717 1.00 95.25 91 CYS A O 1
ATOM 751 N N . GLY A 1 92 ? -6.849 4.805 2.554 1.00 90.06 92 GLY A N 1
ATOM 752 C CA . GLY A 1 92 ? -6.025 6.002 2.755 1.00 90.06 92 GLY A CA 1
ATOM 753 C C . GLY A 1 92 ? -6.756 7.162 3.432 1.00 90.06 92 GLY A C 1
ATOM 754 O O . GLY A 1 92 ? -6.145 7.885 4.217 1.00 90.06 92 GLY A O 1
ATOM 755 N N . GLN A 1 93 ? -8.070 7.291 3.218 1.00 88.50 93 GLN A N 1
ATOM 756 C CA . GLN A 1 93 ? -8.904 8.333 3.839 1.00 88.50 93 GLN A CA 1
ATOM 757 C C . GLN A 1 93 ? -8.868 8.325 5.379 1.00 88.50 93 GLN A C 1
ATOM 759 O O . GLN A 1 93 ? -9.100 9.353 6.017 1.00 88.50 93 GLN A O 1
ATOM 764 N N . TYR A 1 94 ? -8.538 7.182 5.989 1.00 90.69 94 TYR A N 1
ATOM 765 C CA . TYR A 1 94 ? -8.451 7.026 7.441 1.00 90.69 94 TYR A CA 1
ATOM 766 C C . TYR A 1 94 ? -7.118 7.517 8.029 1.00 90.69 94 TYR A C 1
ATOM 768 O O . TYR A 1 94 ? -7.004 7.679 9.243 1.00 90.69 94 TYR A O 1
ATOM 776 N N . PHE A 1 95 ? -6.113 7.811 7.198 1.00 91.19 95 PHE A N 1
ATOM 777 C CA . PHE A 1 95 ? -4.800 8.309 7.628 1.00 91.19 95 PHE A CA 1
ATOM 778 C C . PHE A 1 95 ? -4.738 9.844 7.666 1.00 91.19 95 PHE A C 1
ATOM 780 O O . PHE A 1 95 ? -3.756 10.458 7.254 1.00 91.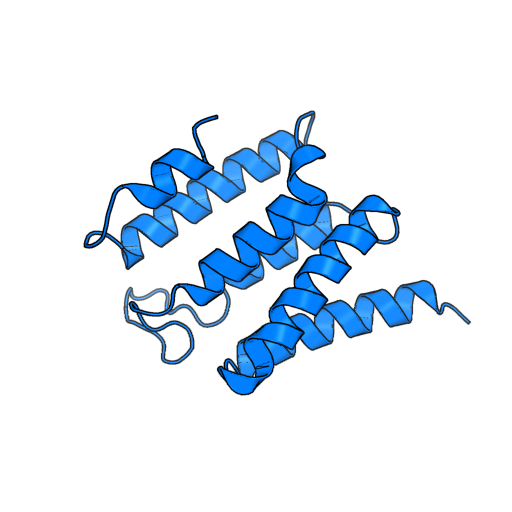19 95 PHE A O 1
ATOM 787 N N . ASN A 1 96 ? -5.797 10.483 8.163 1.00 85.75 96 ASN A N 1
ATOM 788 C CA . ASN A 1 96 ? -5.957 11.940 8.143 1.00 85.75 96 ASN A CA 1
ATOM 789 C C . ASN A 1 96 ? -5.547 12.643 9.453 1.00 85.75 96 ASN A C 1
ATOM 791 O O . ASN A 1 96 ? -5.519 13.871 9.508 1.00 85.75 96 ASN A O 1
ATOM 795 N N . SER A 1 97 ? -5.204 11.896 10.509 1.00 85.25 97 SER A N 1
ATOM 796 C CA . SER A 1 97 ? -4.879 12.467 11.820 1.00 85.25 97 SER A CA 1
ATOM 797 C C . SER A 1 97 ? -3.817 11.681 12.604 1.00 85.25 97 SER A C 1
ATOM 799 O O . SER A 1 97 ? -3.489 10.521 12.321 1.00 85.25 97 SER A O 1
ATOM 801 N N . GLY A 1 98 ? -3.237 12.352 13.603 1.00 90.88 98 GLY A N 1
ATOM 802 C CA . GLY A 1 98 ? -2.295 11.764 14.555 1.00 90.88 98 GLY A CA 1
ATOM 803 C C . GLY A 1 98 ? -1.024 11.191 13.918 1.00 90.88 98 GLY A C 1
ATOM 804 O O . GLY A 1 98 ? -0.470 11.727 12.957 1.00 90.88 98 GLY A O 1
ATOM 805 N N . SER A 1 99 ? -0.541 10.078 14.475 1.00 89.94 99 SER A N 1
ATOM 806 C CA . SER A 1 99 ? 0.687 9.412 14.022 1.00 89.94 99 SER A CA 1
ATOM 807 C C . SER A 1 99 ? 0.555 8.780 12.632 1.00 89.94 99 SER A C 1
ATOM 809 O O . SER A 1 99 ? 1.549 8.680 11.913 1.00 89.94 99 SER A O 1
ATOM 811 N N . SER A 1 100 ? -0.657 8.375 12.240 1.00 88.19 100 SER A N 1
ATOM 812 C CA . SER A 1 100 ? -0.926 7.766 10.934 1.00 88.19 100 SER A CA 1
ATOM 813 C C . SER A 1 100 ? -0.784 8.769 9.790 1.00 88.19 100 SER A C 1
ATOM 815 O O . SER A 1 100 ? -0.132 8.449 8.798 1.00 88.19 100 SER A O 1
ATOM 817 N N . LYS A 1 101 ? -1.257 10.010 9.978 1.00 89.56 101 LYS A N 1
ATOM 818 C CA . LYS A 1 101 ? -1.042 11.097 9.018 1.00 89.56 101 LYS A CA 1
ATOM 819 C C . LYS A 1 101 ? 0.438 11.367 8.789 1.00 89.56 101 LYS A C 1
ATOM 821 O O . LYS A 1 101 ? 0.887 11.390 7.654 1.00 89.56 101 LYS A O 1
ATOM 826 N N . ARG A 1 102 ? 1.220 11.492 9.864 1.00 92.31 102 ARG A N 1
ATOM 827 C CA . ARG A 1 102 ? 2.664 11.737 9.744 1.00 92.31 102 ARG A CA 1
ATOM 828 C C . ARG A 1 102 ? 3.376 10.609 8.986 1.00 92.31 102 ARG A C 1
ATOM 830 O O . ARG A 1 102 ? 4.269 10.880 8.192 1.00 92.31 102 ARG A O 1
ATOM 837 N N . LYS A 1 103 ? 2.986 9.349 9.216 1.00 91.75 103 LYS A N 1
ATOM 838 C CA . LYS A 1 103 ? 3.506 8.198 8.456 1.00 91.75 103 LYS A CA 1
ATOM 839 C C . LYS A 1 103 ? 3.116 8.268 6.983 1.00 91.75 103 LYS A C 1
ATOM 841 O O . LYS A 1 103 ? 3.963 7.980 6.143 1.00 91.75 103 LYS A O 1
ATOM 846 N N . LEU A 1 104 ? 1.878 8.665 6.683 1.00 91.56 104 LEU A N 1
ATOM 847 C CA . LEU A 1 104 ? 1.438 8.886 5.311 1.00 91.56 104 LEU A CA 1
ATOM 848 C C . LEU A 1 104 ? 2.265 9.990 4.656 1.00 91.56 104 LEU A C 1
ATOM 850 O O . LEU A 1 104 ? 2.876 9.721 3.633 1.00 91.56 104 LEU A O 1
ATOM 854 N N . ASP A 1 105 ? 2.393 11.160 5.278 1.00 88.50 105 ASP A N 1
ATOM 855 C CA . ASP A 1 105 ? 3.167 12.283 4.737 1.00 88.50 105 ASP A CA 1
ATOM 856 C C . ASP A 1 105 ? 4.625 11.863 4.423 1.00 88.50 105 ASP A C 1
ATOM 858 O O . ASP A 1 105 ? 5.134 12.132 3.334 1.00 88.50 105 ASP A O 1
ATOM 862 N N . TYR A 1 106 ? 5.284 11.113 5.320 1.00 91.81 106 TYR A N 1
ATOM 863 C CA . TYR A 1 106 ? 6.619 10.556 5.050 1.00 91.81 106 TYR A CA 1
ATOM 864 C C . TYR A 1 106 ? 6.634 9.545 3.902 1.00 91.81 106 TYR A C 1
ATOM 866 O O . TYR A 1 106 ? 7.556 9.559 3.083 1.00 91.81 106 TYR A O 1
ATOM 874 N N . PHE A 1 107 ? 5.642 8.656 3.842 1.00 91.94 107 PHE A N 1
ATOM 875 C CA . PHE A 1 107 ? 5.519 7.698 2.751 1.00 91.94 107 PHE A CA 1
ATOM 876 C C . PHE A 1 107 ? 5.315 8.407 1.407 1.00 91.94 107 PHE A C 1
ATOM 878 O O . PHE A 1 107 ? 5.931 8.001 0.428 1.00 91.94 107 PHE A O 1
ATOM 885 N N . LEU A 1 108 ? 4.525 9.483 1.351 1.00 88.81 108 LEU A N 1
ATOM 886 C CA . LEU A 1 108 ? 4.271 10.229 0.117 1.00 88.81 108 LEU A CA 1
ATOM 887 C C . LEU A 1 108 ? 5.509 10.945 -0.399 1.00 88.81 108 LEU A C 1
ATOM 889 O O . LEU A 1 108 ? 5.811 10.825 -1.582 1.00 88.81 108 LEU A O 1
ATOM 893 N N . ILE A 1 109 ? 6.268 11.604 0.479 1.00 88.50 109 ILE A N 1
ATOM 894 C CA . ILE A 1 109 ? 7.556 12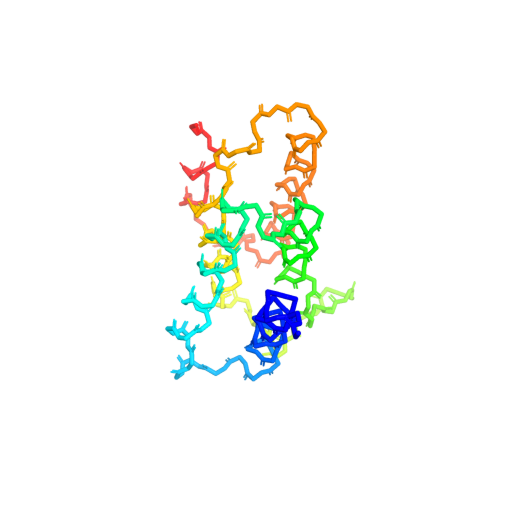.206 0.104 1.00 88.50 109 ILE A CA 1
ATOM 895 C C . ILE A 1 109 ? 8.490 11.127 -0.451 1.00 88.50 109 ILE A C 1
ATOM 897 O O . ILE A 1 109 ? 9.103 11.297 -1.502 1.00 88.50 109 ILE A O 1
ATOM 901 N N . PHE A 1 110 ? 8.572 9.983 0.228 1.00 87.88 110 PHE A N 1
ATOM 902 C CA . PHE A 1 110 ? 9.399 8.868 -0.217 1.00 87.88 110 PHE A CA 1
ATOM 903 C C . PHE A 1 110 ? 8.949 8.302 -1.572 1.00 87.88 110 PHE A C 1
ATOM 905 O O . PHE A 1 110 ? 9.778 8.050 -2.447 1.00 87.88 110 PHE A O 1
ATOM 912 N N . PHE A 1 111 ? 7.640 8.125 -1.756 1.00 86.94 111 PHE A N 1
ATOM 913 C CA . PHE A 1 111 ? 7.044 7.651 -2.997 1.00 86.94 111 PHE A CA 1
ATOM 914 C C . PHE A 1 111 ? 7.328 8.627 -4.140 1.00 86.94 111 PHE A C 1
ATOM 916 O O . PHE A 1 111 ? 7.820 8.202 -5.178 1.00 86.94 111 PHE A O 1
ATOM 923 N N . GLN A 1 112 ? 7.133 9.930 -3.925 1.00 83.06 112 GLN A N 1
ATOM 924 C CA . GLN A 1 112 ? 7.434 10.978 -4.902 1.00 83.06 112 GLN A CA 1
ATOM 925 C C . GLN A 1 112 ? 8.913 11.019 -5.282 1.00 83.06 112 GLN A C 1
ATOM 927 O O . GLN A 1 112 ? 9.216 11.090 -6.464 1.00 83.06 112 GLN A O 1
ATOM 932 N N . VAL A 1 113 ? 9.839 10.938 -4.322 1.00 82.06 113 VAL A N 1
ATOM 933 C CA . VAL A 1 113 ? 11.282 10.935 -4.620 1.00 82.06 113 VAL A CA 1
ATOM 934 C C . VAL A 1 113 ? 11.670 9.703 -5.430 1.00 82.06 113 VAL A C 1
ATOM 936 O O . VAL A 1 113 ? 12.427 9.821 -6.393 1.00 82.06 113 VAL A O 1
ATOM 939 N N . ARG A 1 114 ? 11.135 8.523 -5.085 1.00 77.81 114 ARG A N 1
ATOM 940 C CA . ARG A 1 114 ? 11.402 7.315 -5.871 1.00 77.81 114 ARG A CA 1
ATOM 941 C C . ARG A 1 114 ? 10.827 7.428 -7.276 1.00 77.81 114 ARG A C 1
ATOM 943 O O . ARG A 1 114 ? 11.538 7.140 -8.230 1.00 77.81 114 ARG A O 1
ATOM 950 N N . LEU A 1 115 ? 9.582 7.879 -7.406 1.00 75.00 115 LEU A N 1
ATOM 951 C CA . LEU A 1 115 ? 8.989 8.114 -8.714 1.00 75.00 115 LEU A CA 1
ATOM 952 C C . LEU A 1 115 ? 9.776 9.156 -9.503 1.00 75.00 115 LEU A C 1
ATOM 954 O O . LEU A 1 115 ? 10.049 8.930 -10.666 1.00 75.00 115 LEU A O 1
ATOM 958 N N . GLY A 1 116 ? 10.210 10.247 -8.882 1.00 68.81 116 GLY A N 1
ATOM 959 C CA . GLY A 1 116 ? 11.053 11.250 -9.523 1.00 68.81 116 GLY A CA 1
ATOM 960 C C . GLY A 1 116 ? 12.340 10.640 -10.066 1.00 68.81 116 GLY A C 1
ATOM 961 O O . GLY A 1 116 ? 12.680 10.889 -11.209 1.00 68.81 116 GLY A O 1
ATOM 962 N N . HIS A 1 117 ? 13.006 9.768 -9.307 1.00 62.03 117 HIS A N 1
ATOM 96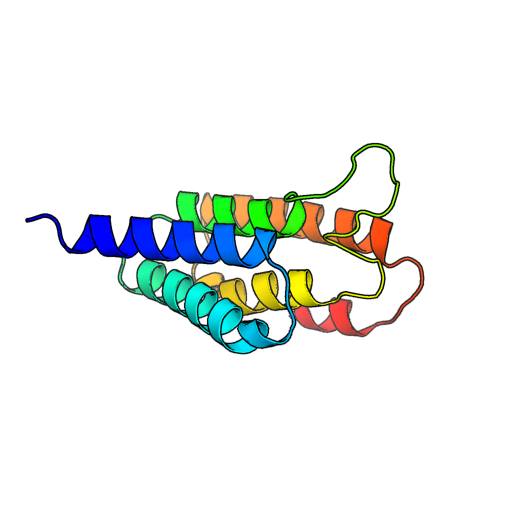3 C CA . HIS A 1 117 ? 14.194 9.051 -9.781 1.00 62.03 117 HIS A CA 1
ATOM 964 C C . HIS A 1 117 ? 13.918 8.095 -10.956 1.00 62.03 117 HIS A C 1
ATOM 966 O O . HIS A 1 117 ? 14.792 7.913 -11.800 1.00 62.03 117 HIS A O 1
ATOM 972 N N . THR A 1 118 ? 12.728 7.490 -11.022 1.00 54.22 118 THR A N 1
ATOM 973 C CA . THR A 1 118 ? 12.339 6.547 -12.087 1.00 54.22 118 THR A CA 1
ATOM 974 C C . THR A 1 118 ? 11.701 7.239 -13.308 1.00 54.22 118 THR A C 1
ATOM 976 O O . THR A 1 118 ? 11.868 6.760 -14.425 1.00 54.22 118 THR A O 1
ATOM 979 N N . TYR A 1 119 ? 11.013 8.373 -13.122 1.00 54.00 119 TYR A N 1
ATOM 980 C CA . TYR A 1 119 ? 10.079 9.004 -14.071 1.00 54.00 119 TYR A CA 1
ATOM 981 C C . TYR A 1 119 ? 10.398 10.480 -14.391 1.00 54.00 119 TYR A C 1
ATOM 983 O O . TYR A 1 119 ? 9.489 11.221 -14.759 1.00 54.00 119 TYR A O 1
ATOM 991 N N . VAL A 1 120 ? 11.668 10.926 -14.365 1.00 48.28 120 VAL A N 1
ATOM 992 C CA . VAL A 1 120 ? 12.089 12.257 -14.899 1.00 48.28 120 VAL A CA 1
ATOM 993 C C . VAL A 1 120 ? 11.617 12.508 -16.356 1.00 48.28 120 VAL A C 1
ATOM 995 O O . VAL A 1 120 ? 11.770 13.610 -16.870 1.00 48.28 120 VAL A O 1
ATOM 998 N N . LEU A 1 121 ? 11.011 11.531 -17.041 1.00 38.97 121 LEU A N 1
ATOM 999 C CA . LEU A 1 121 ? 10.623 11.625 -18.447 1.00 38.97 121 LEU A CA 1
ATOM 1000 C C . LEU A 1 121 ? 9.115 11.688 -18.765 1.00 38.97 121 LEU A C 1
ATOM 1002 O O . LEU A 1 121 ? 8.821 11.949 -19.926 1.00 38.97 121 LEU A O 1
ATOM 1006 N N . TYR A 1 122 ? 8.156 11.506 -17.839 1.00 37.31 122 TYR A N 1
ATOM 1007 C CA . TYR A 1 122 ? 6.724 11.488 -18.228 1.00 37.31 122 TYR A CA 1
ATOM 1008 C C . TYR A 1 122 ? 5.726 12.055 -17.185 1.00 37.31 122 TYR A C 1
ATOM 1010 O O . TYR A 1 122 ? 5.316 11.366 -16.258 1.00 37.31 122 TYR A O 1
ATOM 1018 N N . ASP A 1 123 ? 5.308 13.300 -17.448 1.00 39.06 123 ASP A N 1
ATOM 1019 C CA . ASP A 1 123 ? 3.927 13.838 -17.494 1.00 39.06 123 ASP A CA 1
ATOM 1020 C C . ASP A 1 123 ? 3.032 14.009 -16.227 1.00 39.06 123 ASP A C 1
ATOM 1022 O O . ASP A 1 123 ? 2.983 13.210 -15.293 1.00 39.06 123 ASP A O 1
ATOM 1026 N N . GLU A 1 124 ? 2.241 15.090 -16.270 1.00 41.25 124 GLU A N 1
ATOM 1027 C CA . GLU A 1 124 ? 1.481 15.856 -15.260 1.00 41.25 124 GLU A CA 1
ATOM 1028 C C . GLU A 1 124 ? 0.347 15.117 -14.512 1.00 41.25 124 GLU A C 1
ATOM 1030 O O . GLU A 1 124 ? -0.345 15.697 -13.666 1.00 41.25 124 GLU A O 1
ATOM 1035 N N . THR A 1 125 ? 0.133 13.829 -14.775 1.00 44.19 125 THR A N 1
ATOM 1036 C CA . THR A 1 125 ? -1.021 13.078 -14.241 1.00 44.19 125 THR A CA 1
ATOM 1037 C C . THR A 1 125 ? -0.886 12.704 -12.765 1.00 44.19 125 THR A C 1
ATOM 1039 O O . THR A 1 125 ? -1.894 12.620 -12.061 1.00 44.19 125 THR A O 1
ATOM 1042 N N . ILE A 1 126 ? 0.340 12.537 -12.258 1.00 45.34 126 ILE A N 1
ATOM 1043 C CA . ILE A 1 126 ? 0.565 12.176 -10.850 1.00 45.34 126 ILE A CA 1
ATOM 1044 C C . ILE A 1 126 ? 0.295 13.374 -9.929 1.00 45.34 126 ILE A C 1
ATOM 1046 O O . ILE A 1 126 ? -0.298 13.202 -8.868 1.00 45.34 126 ILE A O 1
ATOM 1050 N N . THR A 1 127 ? 0.614 14.598 -10.349 1.00 45.00 127 THR A N 1
ATOM 1051 C CA . THR A 1 127 ? 0.372 15.831 -9.577 1.00 45.00 127 THR A CA 1
ATOM 1052 C C . THR A 1 127 ? -1.101 16.032 -9.198 1.00 45.00 127 THR A C 1
ATOM 1054 O O . THR A 1 127 ? -1.390 16.467 -8.086 1.00 45.00 127 THR A O 1
ATOM 1057 N N . ASN A 1 128 ? -2.047 15.625 -10.051 1.00 37.97 128 ASN A N 1
ATOM 1058 C CA . ASN A 1 128 ? -3.483 15.797 -9.792 1.00 37.97 128 ASN A CA 1
ATOM 1059 C C . ASN A 1 128 ? -4.087 14.785 -8.798 1.00 37.97 128 ASN A C 1
ATOM 1061 O O . ASN A 1 128 ? -5.172 15.028 -8.277 1.00 37.97 128 ASN A O 1
ATOM 1065 N N . ILE A 1 129 ? -3.400 13.676 -8.501 1.00 48.16 129 ILE A N 1
ATOM 1066 C CA . ILE A 1 129 ? -3.866 12.672 -7.523 1.00 48.16 129 ILE A CA 1
ATOM 1067 C C . ILE A 1 129 ? -3.468 13.064 -6.087 1.00 48.16 129 ILE A C 1
ATOM 1069 O O . ILE A 1 129 ? -4.090 12.609 -5.132 1.00 48.16 129 ILE A O 1
ATOM 1073 N N . TRP A 1 130 ? -2.460 13.928 -5.919 1.00 43.12 130 TRP A N 1
ATOM 1074 C CA . TRP A 1 130 ? -1.848 14.227 -4.614 1.00 43.12 130 TRP A CA 1
ATOM 1075 C C . TRP A 1 130 ? -2.027 15.674 -4.126 1.00 43.12 130 TRP A C 1
ATOM 1077 O O . TRP A 1 130 ? -1.536 16.001 -3.047 1.00 43.12 130 TRP A O 1
ATOM 1087 N N . CYS A 1 131 ? -2.708 16.532 -4.895 1.00 32.78 131 CYS A N 1
ATOM 1088 C CA . CYS A 1 131 ? -2.905 17.955 -4.578 1.00 32.78 131 CYS A CA 1
ATOM 1089 C C . CYS A 1 131 ? -4.358 18.380 -4.280 1.00 32.78 131 CYS A C 1
ATOM 1091 O O . CYS A 1 131 ? -4.598 19.582 -4.188 1.00 32.78 131 CYS A O 1
ATOM 1093 N N . ASN A 1 132 ? -5.302 17.453 -4.085 1.00 30.83 132 ASN A N 1
ATOM 1094 C CA . ASN A 1 132 ? -6.637 17.769 -3.546 1.00 30.83 132 ASN A CA 1
ATOM 1095 C C . ASN A 1 132 ? -6.855 17.125 -2.179 1.00 30.83 132 ASN A C 1
ATOM 1097 O O . ASN A 1 132 ? -6.598 15.906 -2.066 1.00 30.83 132 ASN A O 1
#